Protein AF-A0A9P0M1W3-F1 (afdb_monomer_lite)

Secondary structure (DSSP, 8-state):
--HHHHHHHHHHHHHHHHIIIIIHHHHHHHHHHHHHHHHHHHH-

pLDDT: mean 92.79, std 5.67, range [67.69, 97.38]

Structure (mmCIF, N/CA/C/O backbone):
data_AF-A0A9P0M1W3-F1
#
_entry.id   AF-A0A9P0M1W3-F1
#
loop_
_atom_site.group_PDB
_atom_site.id
_atom_site.type_symbol
_atom_site.label_atom_id
_atom_site.label_alt_id
_atom_site.label_comp_id
_atom_site.label_asym_id
_atom_site.label_entity_id
_atom_site.label_seq_id
_atom_site.pdbx_PDB_ins_code
_atom_site.Cartn_x
_atom_site.Cartn_y
_atom_site.Cartn_z
_atom_site.occupancy
_atom_site.B_iso_or_equiv
_atom_site.auth_seq_id
_atom_site.auth_comp_id
_atom_site.auth_asym_id
_atom_site.auth_atom_id
_atom_site.pdbx_PDB_model_num
ATOM 1 N N . MET A 1 1 ? 23.629 0.686 -21.210 1.00 74.62 1 MET A N 1
ATOM 2 C CA . MET A 1 1 ? 22.658 -0.259 -20.609 1.00 74.62 1 MET A CA 1
ATOM 3 C C . MET A 1 1 ? 21.832 -0.870 -21.730 1.00 74.62 1 MET A C 1
ATOM 5 O O . MET A 1 1 ? 21.512 -0.148 -22.664 1.00 74.62 1 MET A O 1
ATOM 9 N N . SER A 1 2 ? 21.534 -2.170 -21.679 1.00 92.50 2 SER A N 1
ATOM 10 C CA . SER A 1 2 ? 20.644 -2.806 -22.663 1.00 92.50 2 SER A CA 1
ATOM 11 C C . SER A 1 2 ? 19.213 -2.268 -22.515 1.00 92.50 2 SER A C 1
ATOM 13 O O . SER A 1 2 ? 18.774 -2.023 -21.390 1.00 92.50 2 SER A O 1
ATOM 15 N N . LEU A 1 3 ? 18.482 -2.114 -23.627 1.00 94.56 3 LEU A N 1
ATOM 16 C CA . LEU A 1 3 ? 17.072 -1.688 -23.648 1.00 94.56 3 LEU A CA 1
ATOM 17 C C . LEU A 1 3 ? 16.2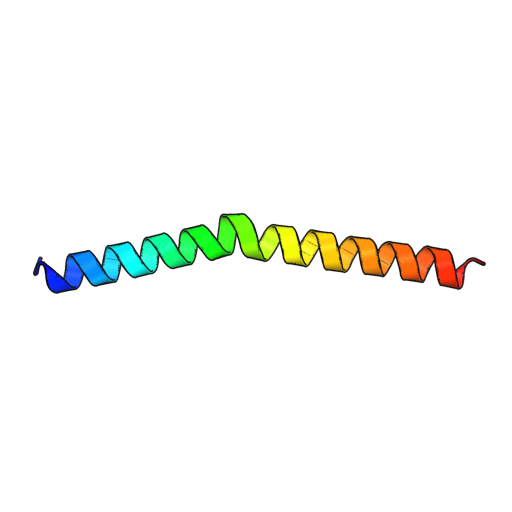03 -2.549 -22.718 1.00 94.56 3 LEU A C 1
ATOM 19 O O . LEU A 1 3 ? 15.346 -2.040 -22.004 1.00 94.56 3 LEU A O 1
ATOM 23 N N . VAL A 1 4 ? 16.480 -3.852 -22.669 1.00 94.62 4 VAL A N 1
ATOM 24 C CA . VAL A 1 4 ? 15.767 -4.804 -21.809 1.00 94.62 4 VAL A CA 1
ATOM 25 C C . VAL A 1 4 ? 15.957 -4.462 -20.329 1.00 94.62 4 VAL A C 1
ATOM 27 O O . VAL A 1 4 ? 14.993 -4.428 -19.569 1.00 94.62 4 VAL A O 1
ATOM 30 N N . SER A 1 5 ? 17.186 -4.138 -19.921 1.00 94.50 5 SER A N 1
ATOM 31 C CA . SER A 1 5 ? 17.490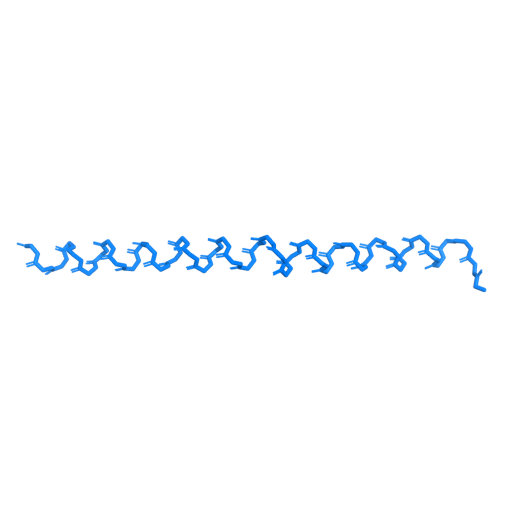 -3.750 -18.539 1.00 94.50 5 SER A CA 1
ATOM 32 C C . SER A 1 5 ? 16.801 -2.441 -18.144 1.00 94.50 5 SER A C 1
ATOM 34 O O . SER A 1 5 ? 16.395 -2.292 -16.996 1.00 94.50 5 SER A O 1
ATOM 36 N N . PHE A 1 6 ? 16.635 -1.511 -19.089 1.00 95.06 6 PHE A N 1
ATOM 37 C CA . PHE A 1 6 ? 15.907 -0.262 -18.866 1.00 95.06 6 PHE A CA 1
ATOM 38 C C . PHE A 1 6 ? 14.407 -0.503 -18.648 1.00 95.06 6 PHE A C 1
ATOM 40 O O . PHE A 1 6 ? 13.837 0.031 -17.701 1.00 95.06 6 PHE A O 1
ATOM 47 N N . LEU A 1 7 ? 13.778 -1.362 -19.457 1.00 97.38 7 LEU A N 1
ATOM 48 C CA . LEU A 1 7 ? 12.359 -1.706 -19.298 1.00 97.38 7 LEU A CA 1
ATOM 49 C C . LEU A 1 7 ? 12.075 -2.413 -17.965 1.00 97.38 7 LEU A C 1
ATOM 51 O O . LEU A 1 7 ? 11.091 -2.094 -17.301 1.00 97.38 7 LEU A O 1
ATOM 55 N N . ILE A 1 8 ? 12.954 -3.329 -17.545 1.00 96.81 8 ILE A N 1
ATOM 56 C CA . ILE A 1 8 ? 12.840 -4.005 -16.242 1.00 96.81 8 ILE A CA 1
ATOM 57 C C . ILE A 1 8 ? 12.958 -2.991 -15.097 1.00 96.81 8 ILE A C 1
ATOM 59 O O . ILE A 1 8 ? 12.183 -3.050 -14.143 1.00 96.81 8 ILE A O 1
ATOM 63 N N . PHE A 1 9 ? 13.891 -2.042 -15.200 1.00 96.12 9 PHE A N 1
ATOM 64 C CA . PHE A 1 9 ? 14.057 -0.985 -14.205 1.00 96.12 9 PHE A CA 1
ATOM 65 C C . PHE A 1 9 ? 12.814 -0.092 -14.099 1.00 96.12 9 PHE A C 1
ATOM 67 O O . PHE A 1 9 ? 12.320 0.126 -12.996 1.00 96.12 9 PHE A O 1
ATOM 74 N N . LEU A 1 10 ? 12.269 0.367 -15.231 1.00 97.38 10 LEU A N 1
ATOM 75 C CA . LEU A 1 10 ? 11.055 1.188 -15.245 1.00 97.38 10 LEU A CA 1
ATOM 76 C C . LEU A 1 10 ? 9.847 0.451 -14.660 1.00 97.38 10 LEU A C 1
ATOM 78 O O . LEU A 1 10 ? 9.067 1.047 -13.922 1.00 97.38 10 LEU A O 1
ATOM 82 N N . LEU A 1 11 ? 9.696 -0.842 -14.957 1.00 97.19 11 LEU A N 1
ATOM 83 C CA . LEU A 1 11 ? 8.620 -1.652 -14.391 1.00 97.19 11 LEU A CA 1
ATOM 84 C C . LEU A 1 11 ? 8.755 -1.780 -12.869 1.00 97.19 11 LEU A C 1
ATOM 86 O O . LEU A 1 11 ? 7.768 -1.640 -12.151 1.00 97.19 11 LEU A O 1
ATOM 90 N N . ALA A 1 12 ? 9.969 -2.029 -12.376 1.00 96.50 12 ALA A N 1
ATOM 91 C CA . ALA A 1 12 ? 10.230 -2.137 -10.946 1.00 96.50 12 ALA A CA 1
ATOM 92 C C . ALA A 1 12 ? 9.970 -0.810 -10.213 1.00 96.50 12 ALA A C 1
ATOM 94 O O . ALA A 1 12 ? 9.374 -0.809 -9.135 1.00 96.50 12 ALA A O 1
ATOM 95 N N . ASP A 1 13 ? 10.371 0.313 -10.811 1.00 94.06 13 ASP A N 1
ATOM 96 C CA . ASP A 1 13 ? 10.146 1.649 -10.259 1.00 94.06 13 ASP A CA 1
ATOM 97 C C . ASP A 1 13 ? 8.653 2.010 -10.230 1.00 94.06 13 ASP A C 1
ATOM 99 O O . ASP A 1 13 ? 8.119 2.390 -9.185 1.00 94.06 13 ASP A O 1
ATOM 103 N N . ALA A 1 14 ? 7.941 1.768 -11.336 1.00 93.31 14 ALA A N 1
ATOM 104 C CA . ALA A 1 14 ? 6.500 1.981 -11.422 1.00 93.31 14 ALA A CA 1
ATOM 105 C C . ALA A 1 14 ? 5.729 1.117 -10.411 1.00 93.31 14 ALA A C 1
ATOM 107 O O . ALA A 1 14 ? 4.811 1.606 -9.750 1.00 93.31 14 ALA A O 1
ATOM 108 N N . LEU A 1 15 ? 6.124 -0.150 -10.244 1.00 95.50 15 LEU A N 1
ATOM 109 C CA . LEU A 1 15 ? 5.506 -1.065 -9.286 1.00 95.50 15 LEU A CA 1
ATOM 110 C C . LEU A 1 15 ? 5.719 -0.598 -7.844 1.00 95.50 15 LEU A C 1
ATOM 112 O O . 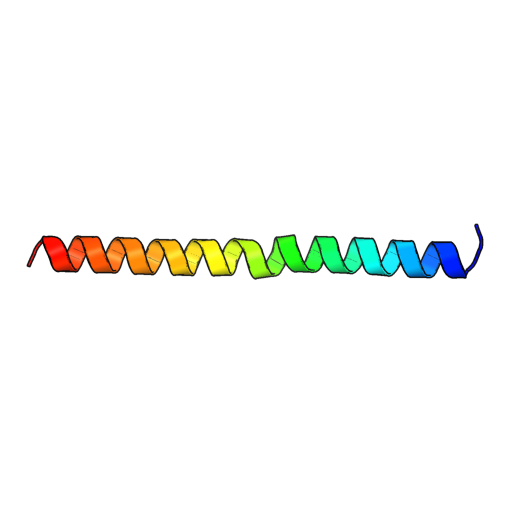LEU A 1 15 ? 4.766 -0.543 -7.065 1.00 95.50 15 LEU A O 1
ATOM 116 N N . LYS A 1 16 ? 6.954 -0.224 -7.492 1.00 94.44 16 LYS A N 1
ATOM 117 C CA . LYS A 1 16 ? 7.268 0.309 -6.163 1.00 94.44 16 LYS A CA 1
ATOM 118 C C . LYS A 1 16 ? 6.440 1.559 -5.882 1.00 94.44 16 LYS A C 1
ATOM 120 O O . LYS A 1 16 ? 5.812 1.637 -4.829 1.00 94.44 16 LYS A O 1
ATOM 125 N N . ASN A 1 17 ? 6.395 2.489 -6.836 1.00 92.88 17 ASN A N 1
ATOM 126 C CA . ASN A 1 17 ? 5.656 3.736 -6.702 1.00 92.88 17 ASN A CA 1
ATOM 127 C C . ASN A 1 17 ? 4.146 3.500 -6.518 1.00 92.88 17 ASN A C 1
ATOM 129 O O . ASN A 1 17 ? 3.526 4.134 -5.663 1.00 92.88 17 ASN A O 1
ATOM 133 N N . ALA A 1 18 ? 3.552 2.557 -7.256 1.00 89.56 18 ALA A N 1
ATOM 134 C CA . ALA A 1 18 ? 2.135 2.211 -7.131 1.00 89.56 18 ALA A CA 1
ATOM 135 C C . ALA A 1 18 ? 1.788 1.609 -5.755 1.00 89.56 18 ALA A C 1
ATOM 137 O O . ALA A 1 18 ? 0.786 1.987 -5.143 1.00 89.56 18 ALA A O 1
ATOM 138 N N . ILE A 1 19 ? 2.635 0.717 -5.229 1.00 93.19 19 ILE A N 1
ATOM 139 C CA . ILE A 1 19 ? 2.431 0.108 -3.905 1.00 93.19 19 ILE A CA 1
ATOM 140 C C . ILE A 1 19 ? 2.471 1.180 -2.810 1.00 93.19 19 ILE A C 1
ATOM 142 O O . ILE A 1 19 ? 1.602 1.207 -1.936 1.00 93.19 19 ILE A O 1
ATOM 146 N N . THR A 1 20 ? 3.451 2.083 -2.868 1.00 91.06 20 THR A N 1
ATOM 147 C CA . THR A 1 20 ? 3.630 3.117 -1.843 1.00 91.06 20 THR A CA 1
ATOM 148 C C . THR A 1 20 ? 2.574 4.215 -1.889 1.00 91.06 20 THR A C 1
ATOM 150 O O . THR A 1 20 ? 2.215 4.736 -0.837 1.00 91.06 20 THR A O 1
ATOM 153 N N . SER A 1 21 ? 2.072 4.575 -3.074 1.00 88.50 21 SER A N 1
ATOM 154 C CA . SER A 1 21 ? 1.131 5.695 -3.233 1.00 88.50 21 SER A CA 1
ATOM 155 C C . SER A 1 21 ? -0.343 5.308 -3.089 1.00 88.50 21 SER A C 1
ATOM 157 O O . SER A 1 21 ? -1.131 6.143 -2.653 1.00 88.50 21 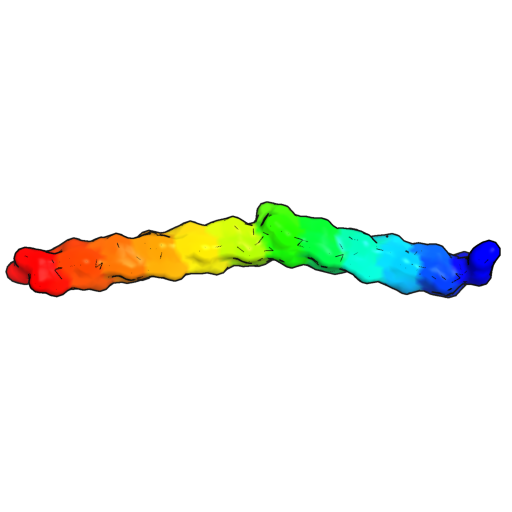SER A O 1
ATOM 159 N N . PHE A 1 22 ? -0.723 4.063 -3.399 1.00 84.19 22 PHE A N 1
ATOM 160 C CA . PHE A 1 22 ? -2.129 3.637 -3.380 1.00 84.19 22 PHE A CA 1
ATOM 161 C C . PHE A 1 22 ? -2.412 2.528 -2.364 1.00 84.19 22 PHE A C 1
ATOM 163 O O . PHE A 1 22 ? -3.311 2.664 -1.539 1.00 84.19 22 PHE A O 1
ATOM 170 N N . ILE A 1 23 ? -1.643 1.436 -2.380 1.00 87.69 23 ILE A N 1
ATOM 171 C CA . ILE A 1 23 ? -1.995 0.228 -1.614 1.00 87.69 23 ILE A CA 1
ATOM 172 C C . ILE A 1 23 ? -1.819 0.449 -0.108 1.00 87.69 23 ILE A C 1
ATOM 174 O O . ILE A 1 23 ? -2.741 0.179 0.661 1.00 87.69 23 ILE A O 1
ATOM 178 N N . ILE A 1 24 ? -0.663 0.965 0.325 1.00 90.12 24 ILE A N 1
ATOM 179 C CA . ILE A 1 24 ? -0.377 1.151 1.758 1.00 90.12 24 ILE A CA 1
ATOM 180 C C . ILE A 1 24 ? -1.386 2.111 2.422 1.00 90.12 24 ILE A C 1
ATOM 182 O O . ILE A 1 24 ? -1.967 1.724 3.441 1.00 90.12 24 ILE A O 1
ATOM 186 N N . PRO A 1 25 ? -1.672 3.309 1.867 1.00 90.62 25 PRO A N 1
ATOM 187 C CA . PRO A 1 25 ? -2.640 4.225 2.471 1.00 90.62 25 PRO A CA 1
ATOM 188 C C . PRO A 1 25 ? -4.056 3.645 2.547 1.00 90.62 25 PRO A C 1
ATOM 190 O O . PRO A 1 25 ? -4.719 3.784 3.573 1.00 90.62 25 PRO A O 1
ATOM 193 N N . THR A 1 26 ? -4.523 2.963 1.495 1.00 91.50 26 THR A N 1
ATOM 194 C CA . THR A 1 26 ? -5.877 2.390 1.467 1.00 91.50 26 THR A CA 1
ATOM 195 C C . THR A 1 26 ? -6.045 1.256 2.477 1.00 91.50 26 THR A C 1
ATOM 197 O O . THR A 1 26 ? -7.059 1.213 3.177 1.00 91.50 26 THR A O 1
ATOM 200 N N . VAL A 1 27 ? -5.056 0.362 2.598 1.00 93.81 27 VAL A N 1
ATOM 201 C CA . VAL A 1 27 ? -5.087 -0.727 3.590 1.00 93.81 27 VAL A CA 1
ATOM 202 C C . VAL A 1 27 ? -5.074 -0.160 5.006 1.00 93.81 27 VAL A C 1
ATOM 204 O O . VAL A 1 27 ? -5.871 -0.589 5.837 1.00 93.81 27 VAL A O 1
ATOM 207 N N . PHE A 1 28 ? -4.227 0.838 5.272 1.00 94.12 28 PHE A N 1
ATOM 208 C CA . PHE A 1 28 ? -4.162 1.490 6.578 1.00 94.12 28 PHE A CA 1
ATOM 209 C C . PHE A 1 28 ? -5.492 2.152 6.956 1.00 94.12 28 PHE A C 1
ATOM 211 O O . PHE A 1 28 ? -6.010 1.902 8.041 1.00 94.12 28 PHE A O 1
ATOM 218 N N . LEU A 1 29 ? -6.081 2.940 6.050 1.00 95.38 29 LEU A N 1
ATOM 219 C CA . LEU A 1 29 ? -7.373 3.591 6.284 1.00 95.38 29 LEU A CA 1
ATOM 220 C C 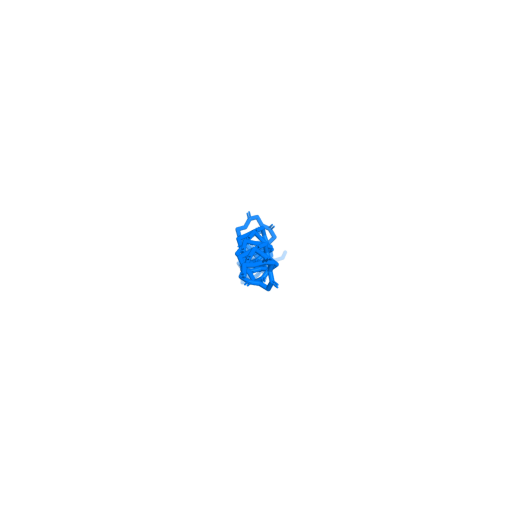. LEU A 1 29 ? -8.486 2.572 6.541 1.00 95.38 29 LEU A C 1
ATOM 222 O O . LEU A 1 29 ? -9.263 2.750 7.470 1.00 95.38 29 LEU A O 1
ATOM 226 N N . THR A 1 30 ? -8.540 1.492 5.758 1.00 95.00 30 THR A N 1
ATOM 227 C CA . THR A 1 30 ? -9.570 0.451 5.909 1.00 95.00 30 THR A CA 1
ATOM 228 C C . THR A 1 30 ? -9.412 -0.323 7.219 1.00 95.00 30 THR A C 1
ATOM 230 O O . THR A 1 30 ? -10.390 -0.587 7.910 1.00 95.00 30 THR A O 1
ATOM 233 N N . ALA A 1 31 ? -8.180 -0.670 7.600 1.00 95.94 31 ALA A N 1
ATOM 234 C CA . ALA A 1 31 ? -7.919 -1.312 8.885 1.00 95.94 31 ALA A CA 1
ATOM 235 C C . ALA A 1 31 ? -8.281 -0.385 10.056 1.00 95.94 31 ALA A C 1
ATOM 237 O O . ALA A 1 31 ? -8.876 -0.826 11.038 1.00 95.94 31 ALA A O 1
ATOM 238 N N . TRP A 1 32 ? -7.971 0.908 9.932 1.00 96.50 32 TRP A N 1
ATOM 239 C CA . TRP A 1 32 ? -8.299 1.910 10.940 1.00 96.50 32 TRP A CA 1
ATOM 240 C C . TRP A 1 32 ? -9.810 2.095 11.108 1.00 96.50 32 TRP A C 1
ATOM 242 O O . TRP A 1 32 ? -10.303 2.125 12.232 1.00 96.50 32 TRP A O 1
ATOM 252 N N . THR A 1 33 ? -10.569 2.172 10.013 1.00 96.25 33 THR A N 1
ATOM 253 C CA . THR A 1 33 ? -12.032 2.302 10.084 1.00 96.25 33 THR A CA 1
ATOM 254 C C . THR A 1 33 ? -12.690 1.063 10.679 1.00 96.25 33 THR A C 1
ATOM 256 O O . THR A 1 33 ? -13.605 1.203 11.487 1.00 96.25 33 THR A O 1
ATOM 259 N N . LEU A 1 34 ? -12.207 -0.138 10.347 1.00 96.75 34 LEU A N 1
ATOM 260 C CA . LEU A 1 34 ? -12.674 -1.384 10.961 1.00 96.75 34 LEU A CA 1
ATOM 261 C C . LEU A 1 34 ? -12.383 -1.423 12.464 1.00 96.75 34 LEU A C 1
ATOM 263 O O . LEU A 1 34 ? -13.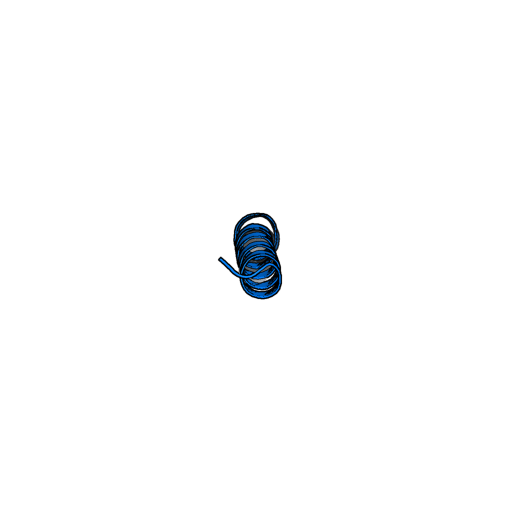246 -1.815 13.244 1.00 96.75 34 LEU A O 1
ATOM 267 N N . LEU A 1 35 ? -11.196 -0.973 12.880 1.00 96.12 35 LEU A N 1
ATOM 268 C CA . LEU A 1 35 ? -10.842 -0.885 14.294 1.00 96.12 35 LEU A CA 1
ATOM 269 C C . LEU A 1 35 ? -11.780 0.068 15.045 1.00 96.12 35 LEU A C 1
ATOM 271 O O . LEU A 1 35 ? -12.309 -0.298 16.090 1.00 96.12 35 LEU A O 1
ATOM 275 N N . LEU A 1 36 ? -12.013 1.269 14.503 1.00 95.19 36 LEU A N 1
ATOM 276 C CA . LEU A 1 36 ? -12.952 2.233 15.083 1.00 95.19 36 LEU A CA 1
ATOM 277 C C . LEU A 1 36 ? -14.367 1.655 15.180 1.00 95.19 36 LEU A C 1
ATOM 279 O O . LEU A 1 36 ? -15.034 1.831 16.194 1.00 95.19 36 LEU A O 1
ATOM 283 N N . PHE A 1 37 ? -14.808 0.928 14.155 1.00 96.50 37 PHE A N 1
ATOM 284 C CA . PHE A 1 37 ? -16.110 0.272 14.155 1.00 96.50 37 PHE A CA 1
ATOM 285 C C . PHE A 1 37 ? -16.242 -0.779 15.268 1.00 96.50 37 PHE A C 1
ATOM 287 O O . PHE A 1 37 ? -17.254 -0.797 15.967 1.00 96.50 37 PHE A O 1
ATOM 294 N N . GLU A 1 38 ? -15.231 -1.627 15.478 1.00 96.06 38 GLU A N 1
ATOM 295 C CA . GLU A 1 38 ? -15.256 -2.611 16.571 1.00 96.06 38 GLU A CA 1
ATOM 296 C C . GLU A 1 38 ? -15.189 -1.940 17.953 1.00 96.06 38 GLU A C 1
ATOM 298 O O . GLU A 1 38 ? -15.841 -2.401 18.887 1.00 96.06 38 GLU A O 1
ATOM 303 N N . ILE A 1 39 ? -14.471 -0.819 18.092 1.00 95.81 39 ILE A N 1
ATOM 304 C CA . ILE A 1 39 ? -14.461 -0.029 19.336 1.00 95.81 39 ILE A CA 1
ATOM 305 C C . ILE A 1 39 ? -15.864 0.503 19.656 1.00 95.81 39 ILE A C 1
ATOM 307 O O . ILE A 1 39 ? -16.329 0.358 20.786 1.00 95.81 39 ILE A O 1
ATOM 311 N N . GLU A 1 40 ? -16.549 1.093 18.673 1.00 94.81 40 GLU A N 1
ATOM 312 C CA . GLU A 1 40 ? -17.920 1.585 18.853 1.00 94.81 40 GLU A CA 1
ATOM 313 C C . GLU A 1 40 ? -18.893 0.438 19.158 1.00 94.81 40 GLU A C 1
ATOM 315 O O . GLU A 1 40 ? -19.758 0.578 20.021 1.00 94.81 40 GLU A O 1
ATOM 320 N N . ARG A 1 41 ? -18.715 -0.731 18.523 1.00 93.56 41 ARG A N 1
ATOM 321 C CA . ARG A 1 41 ? -19.511 -1.931 18.814 1.00 93.56 41 ARG A CA 1
ATOM 322 C C . ARG A 1 41 ? -19.319 -2.427 20.248 1.00 93.56 41 ARG A C 1
ATOM 324 O O . ARG A 1 41 ? -20.304 -2.783 20.876 1.00 93.56 41 ARG A O 1
ATOM 331 N N . LEU A 1 42 ? -18.088 -2.483 20.759 1.00 94.31 42 LEU A N 1
ATOM 332 C CA . LEU A 1 42 ? -17.802 -2.965 22.120 1.00 94.31 42 LEU A CA 1
ATOM 333 C C . LEU A 1 42 ? -18.303 -2.015 23.218 1.00 94.31 42 LEU A C 1
ATOM 335 O O . LEU A 1 42 ? -18.414 -2.421 24.374 1.00 94.31 42 LEU A O 1
ATOM 339 N N . LYS A 1 43 ? -18.552 -0.747 22.874 1.00 85.25 43 LYS A N 1
ATOM 340 C CA . LYS A 1 43 ? -19.063 0.275 23.792 1.00 85.25 43 LYS A CA 1
ATOM 341 C C . LYS A 1 43 ? -20.594 0.254 23.931 1.00 85.25 43 LYS A C 1
ATOM 343 O O . LYS A 1 43 ? -21.092 0.748 24.943 1.00 85.25 43 LYS A O 1
ATOM 348 N N . ALA A 1 44 ? -21.310 -0.242 22.921 1.00 67.69 44 ALA A N 1
ATOM 349 C CA . ALA A 1 44 ? -22.771 -0.358 22.897 1.00 67.69 44 ALA A CA 1
ATOM 350 C C . ALA A 1 44 ? -23.260 -1.576 23.695 1.00 67.69 44 ALA A C 1
ATOM 352 O O . ALA A 1 44 ? -24.316 -1.437 24.353 1.00 67.69 44 ALA A O 1
#

Organism: Acanthoscelides obtectus (NCBI:txid200917)

Foldseek 3Di:
DDPVVVVVVVVVVVVVCCCVPPVVVVVVVVVVVVVVVVVVVVVD

Sequence (44 aa):
MSLVSFLIFLLADALKNAITSFIIPTVFLTAWTLLLFEIERLKA

Radius of gyration: 18.84 Å; chains: 1; bounding box: 45×10×47 Å